Protein AF-A0A5C8EBE5-F1 (afdb_monomer_lite)

Radius of gyration: 22.99 Å; chains: 1; bounding box: 45×21×64 Å

Secondary structure (DSSP, 8-state):
--HHHHHEEEEEETTEEEEEETTEEEEE--HHHHHHHHHHHHHHHHHHHHHHHHHHHHHHHHHHHH-

Structure (mmCIF, N/CA/C/O backbone):
data_AF-A0A5C8EBE5-F1
#
_entry.id   AF-A0A5C8EBE5-F1
#
loop_
_atom_site.group_PDB
_atom_site.id
_atom_site.type_symbol
_atom_site.label_atom_id
_atom_site.label_alt_id
_atom_site.label_comp_id
_atom_site.label_asym_id
_atom_site.label_entity_id
_atom_site.label_seq_id
_atom_site.pdbx_PDB_ins_code
_atom_site.Cartn_x
_atom_site.Cartn_y
_atom_site.Cartn_z
_atom_site.occupancy
_atom_site.B_iso_or_equiv
_atom_site.auth_seq_id
_atom_site.auth_comp_id
_atom_site.auth_asym_id
_atom_site.auth_atom_id
_atom_site.pdbx_PDB_model_num
ATOM 1 N N . MET A 1 1 ? -3.184 -14.141 23.073 1.00 66.75 1 MET A N 1
ATOM 2 C CA . MET A 1 1 ? -3.871 -12.858 22.812 1.00 66.75 1 MET A CA 1
ATOM 3 C C . MET A 1 1 ? -3.736 -12.015 24.066 1.00 66.75 1 MET A C 1
ATOM 5 O O . MET A 1 1 ? -4.114 -12.502 25.125 1.00 66.75 1 MET A O 1
ATOM 9 N N . ASN A 1 2 ? -3.095 -10.844 23.993 1.00 87.19 2 ASN A N 1
ATOM 10 C CA . ASN A 1 2 ? -2.927 -9.983 25.166 1.00 87.19 2 ASN A CA 1
ATOM 11 C C . ASN A 1 2 ? -4.289 -9.356 25.522 1.00 87.19 2 ASN A C 1
ATOM 13 O O . ASN A 1 2 ? -5.074 -9.050 24.624 1.00 87.19 2 ASN A O 1
ATOM 17 N N . ILE A 1 3 ? -4.574 -9.141 26.810 1.00 90.19 3 ILE A N 1
ATOM 18 C CA . ILE A 1 3 ? -5.788 -8.442 27.263 1.00 90.19 3 ILE A CA 1
ATOM 19 C C . ILE A 1 3 ? -5.929 -7.064 26.593 1.00 90.19 3 ILE A C 1
ATOM 21 O O . ILE A 1 3 ? -7.034 -6.638 26.266 1.00 90.19 3 ILE A O 1
ATOM 25 N N . LYS A 1 4 ? -4.800 -6.403 26.300 1.00 89.81 4 LYS A N 1
ATOM 26 C CA . LYS A 1 4 ? -4.769 -5.138 25.559 1.00 89.81 4 LYS A CA 1
ATOM 27 C C . LYS A 1 4 ? -5.3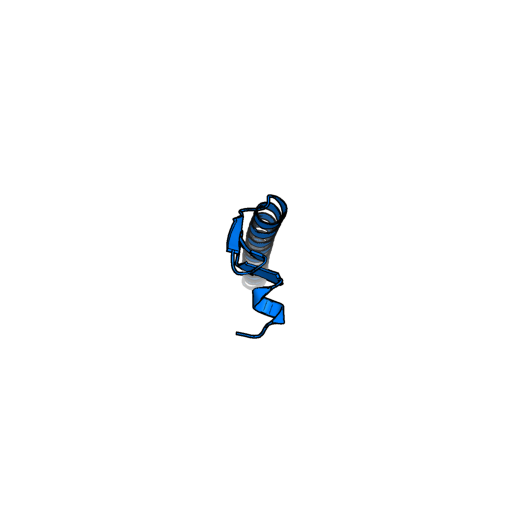37 -5.291 24.148 1.00 89.81 4 LYS A C 1
ATOM 29 O O . LYS A 1 4 ? -6.177 -4.487 23.768 1.00 89.81 4 LYS A O 1
ATOM 34 N N . ASP A 1 5 ? -4.966 -6.352 23.431 1.00 88.50 5 ASP A N 1
ATOM 35 C CA . ASP A 1 5 ? -5.426 -6.606 22.057 1.00 88.50 5 ASP A CA 1
ATOM 36 C C . ASP A 1 5 ? -6.917 -6.962 21.992 1.00 88.50 5 ASP A C 1
ATOM 38 O O . ASP A 1 5 ? -7.575 -6.690 20.983 1.00 88.50 5 ASP A O 1
ATOM 42 N N . PHE A 1 6 ? -7.437 -7.578 23.063 1.00 89.88 6 PHE A N 1
ATOM 43 C CA . PHE A 1 6 ? -8.863 -7.851 23.239 1.00 89.88 6 PHE A CA 1
ATOM 44 C C . PHE A 1 6 ? -9.659 -6.556 23.432 1.00 89.88 6 PHE A C 1
ATOM 46 O O . PHE A 1 6 ? -10.691 -6.380 22.788 1.00 89.88 6 PHE A O 1
ATOM 53 N N . ILE A 1 7 ? -9.179 -5.642 24.284 1.00 94.06 7 ILE A N 1
ATOM 54 C CA . ILE A 1 7 ? -9.830 -4.343 24.507 1.00 94.06 7 ILE A CA 1
ATOM 55 C C . ILE A 1 7 ? -9.761 -3.504 23.234 1.00 94.06 7 ILE A C 1
ATOM 57 O O . ILE A 1 7 ? -10.787 -3.002 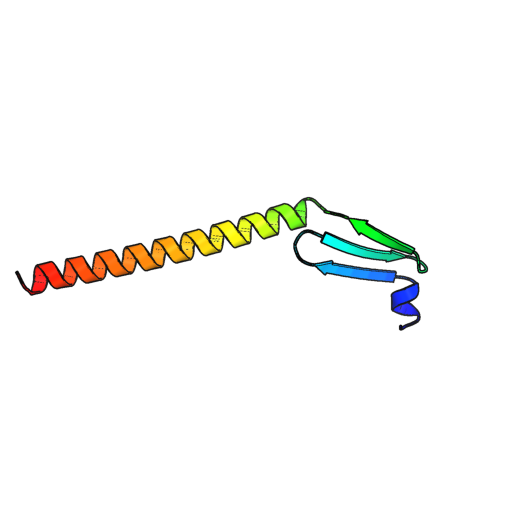22.774 1.00 94.06 7 ILE A O 1
ATOM 61 N N . TYR A 1 8 ? -8.568 -3.370 22.658 1.00 95.75 8 TYR A N 1
ATOM 62 C CA . TYR A 1 8 ? -8.364 -2.628 21.431 1.00 95.75 8 TYR A CA 1
ATOM 63 C C . TYR A 1 8 ? -7.149 -3.126 20.651 1.00 95.75 8 TYR A C 1
ATOM 65 O O . TYR A 1 8 ? -6.028 -3.159 21.151 1.00 95.75 8 TYR A O 1
ATOM 73 N N . SER A 1 9 ? -7.348 -3.409 19.371 1.00 95.69 9 SER A N 1
ATOM 74 C CA . SER A 1 9 ? -6.246 -3.548 18.419 1.00 95.69 9 SER A CA 1
ATOM 75 C C . SER A 1 9 ? -6.611 -2.902 17.093 1.00 95.69 9 SER A C 1
ATOM 77 O O . SER A 1 9 ? -7.782 -2.839 16.718 1.00 95.69 9 SER A O 1
ATOM 79 N N . LYS A 1 10 ? -5.604 -2.401 16.375 1.00 95.75 10 LYS A N 1
ATOM 80 C CA . LYS A 1 10 ? -5.748 -1.828 15.035 1.00 95.75 10 LYS A CA 1
ATOM 81 C C . LYS A 1 10 ? -4.591 -2.311 14.172 1.00 95.75 10 LYS A C 1
ATOM 83 O O . LYS A 1 10 ? -3.436 -2.144 14.551 1.00 95.75 10 LYS A O 1
ATOM 88 N N . LYS A 1 11 ? -4.913 -2.851 13.001 1.00 95.50 11 LYS A N 1
ATOM 89 C CA . LYS A 1 11 ? -3.942 -3.225 11.976 1.00 95.50 11 LYS A CA 1
ATOM 90 C C . LYS A 1 11 ? -4.483 -2.863 10.599 1.00 95.50 11 LYS A C 1
ATOM 92 O O . LYS A 1 11 ? -5.628 -3.192 10.283 1.00 95.50 11 LYS A O 1
ATOM 97 N N . ASP A 1 12 ? -3.649 -2.218 9.799 1.00 95.38 12 ASP A N 1
ATOM 98 C CA . ASP A 1 12 ? -3.934 -1.947 8.394 1.00 95.38 12 ASP A CA 1
ATOM 99 C C . ASP A 1 12 ? -3.263 -3.060 7.555 1.00 95.38 12 ASP A C 1
ATOM 101 O O . ASP A 1 12 ? -2.128 -3.454 7.823 1.00 95.38 12 ASP A O 1
ATOM 105 N N . GLU A 1 13 ? -4.000 -3.645 6.609 1.00 92.31 13 GLU A N 1
ATOM 106 C CA . GLU A 1 13 ? -3.560 -4.718 5.706 1.00 92.31 13 GLU A CA 1
ATOM 107 C C . GLU A 1 13 ? -4.017 -4.379 4.280 1.00 92.31 13 GLU A C 1
ATOM 109 O O . GLU A 1 1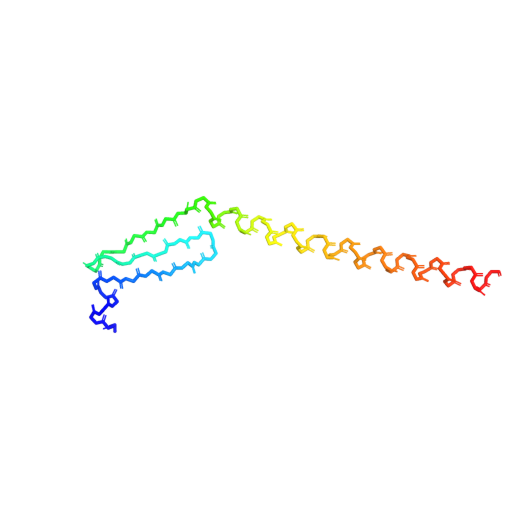3 ? -5.191 -4.546 3.925 1.00 92.31 13 GLU A O 1
ATOM 114 N N . GLY A 1 14 ? -3.092 -3.854 3.473 1.00 90.38 14 GLY A N 1
ATOM 115 C CA . GLY A 1 14 ? -3.415 -3.253 2.180 1.00 90.38 14 GLY A CA 1
ATOM 116 C C . GLY A 1 14 ? -4.444 -2.131 2.345 1.00 90.38 14 GLY A C 1
ATOM 117 O O . GLY A 1 14 ? -4.287 -1.241 3.176 1.00 90.38 14 GLY A O 1
ATOM 118 N N . VAL A 1 15 ? -5.548 -2.213 1.598 1.00 94.88 15 VAL A N 1
ATOM 119 C CA . VAL A 1 15 ? -6.637 -1.217 1.646 1.00 94.88 15 VAL A CA 1
ATOM 120 C C . VAL A 1 15 ? -7.637 -1.436 2.790 1.00 94.88 15 VAL A C 1
ATOM 122 O O . VAL A 1 15 ? -8.622 -0.704 2.912 1.00 94.88 15 VAL A O 1
ATOM 125 N N . TYR A 1 16 ? -7.432 -2.468 3.613 1.00 96.56 16 TYR A N 1
ATOM 126 C CA . TYR A 1 16 ? -8.320 -2.817 4.715 1.00 96.56 16 TYR A CA 1
ATOM 127 C C . TYR A 1 16 ? -7.732 -2.392 6.053 1.00 96.56 16 TYR A C 1
ATOM 129 O O . TYR A 1 16 ? -6.540 -2.507 6.304 1.00 96.56 16 TYR A O 1
ATOM 137 N N . ARG A 1 17 ? -8.611 -2.003 6.969 1.00 96.75 17 ARG A N 1
ATOM 138 C CA . ARG A 1 17 ? -8.302 -1.775 8.375 1.00 96.75 17 ARG A CA 1
ATOM 139 C C . ARG A 1 17 ? -9.107 -2.733 9.230 1.00 96.75 17 ARG A C 1
ATOM 141 O O . ARG A 1 17 ? -10.340 -2.687 9.218 1.00 96.75 17 ARG A O 1
ATOM 148 N N . LYS A 1 18 ? -8.400 -3.574 9.979 1.00 96.94 18 LYS A N 1
ATOM 149 C CA . LYS A 1 18 ? -8.948 -4.505 10.965 1.00 96.94 18 LYS A CA 1
ATOM 150 C C . LYS A 1 18 ? -8.813 -3.868 12.346 1.00 96.94 18 LYS A C 1
ATOM 152 O O . LYS A 1 18 ? -7.719 -3.466 12.741 1.00 96.94 18 LYS A O 1
ATOM 157 N N . ARG A 1 19 ? -9.924 -3.760 13.069 1.00 95.88 19 ARG A N 1
ATOM 158 C CA . ARG A 1 19 ? -9.963 -3.312 14.462 1.00 95.88 19 ARG A CA 1
ATOM 159 C C . ARG A 1 19 ? -10.579 -4.398 15.333 1.00 95.88 19 ARG A C 1
ATOM 161 O O . ARG A 1 19 ? -11.512 -5.063 14.892 1.00 95.88 19 ARG A O 1
ATOM 168 N N . THR A 1 20 ? -10.094 -4.535 16.556 1.00 95.81 20 THR A N 1
ATOM 169 C CA . THR A 1 20 ? -10.810 -5.236 17.627 1.00 95.81 20 THR A CA 1
ATOM 170 C C . THR A 1 20 ? -11.216 -4.194 18.652 1.00 95.81 20 THR A C 1
ATOM 172 O O . THR A 1 20 ? -10.392 -3.351 18.992 1.00 95.81 20 THR A O 1
ATOM 175 N N . ILE A 1 21 ? -12.465 -4.219 19.106 1.00 95.75 21 ILE A N 1
ATOM 176 C CA . ILE A 1 21 ? -12.965 -3.380 20.199 1.00 95.75 21 ILE A CA 1
ATOM 177 C C . ILE A 1 21 ? -13.741 -4.303 21.137 1.00 95.75 21 ILE A C 1
ATOM 179 O O . ILE A 1 21 ? -14.748 -4.868 20.721 1.00 95.75 21 ILE A O 1
ATOM 183 N N . PHE A 1 22 ? -13.256 -4.507 22.364 1.00 95.69 22 PHE A N 1
ATOM 184 C CA . PHE A 1 22 ? -13.839 -5.447 23.339 1.00 95.69 22 PHE A CA 1
ATOM 185 C C . PHE A 1 22 ? -14.162 -6.832 22.742 1.00 95.69 22 PHE A C 1
ATOM 187 O O . PHE A 1 22 ? -15.269 -7.349 22.864 1.00 95.69 22 PHE A O 1
ATOM 194 N N . GLY A 1 23 ? -13.203 -7.420 22.026 1.00 92.00 23 GLY A N 1
ATOM 195 C CA . GLY A 1 23 ? -13.350 -8.720 21.363 1.00 92.00 23 GLY A CA 1
ATOM 196 C C . GLY A 1 23 ? -14.157 -8.705 20.059 1.00 92.00 23 GLY A C 1
ATOM 197 O O . GLY A 1 23 ? -14.124 -9.687 19.320 1.00 92.00 23 GLY A O 1
ATOM 198 N N . ILE A 1 24 ? -14.828 -7.601 19.718 1.00 95.75 24 ILE A N 1
ATOM 199 C CA . ILE A 1 24 ? -15.585 -7.463 18.470 1.00 95.75 24 ILE A CA 1
ATOM 200 C C . ILE A 1 24 ? -14.636 -7.072 17.343 1.00 95.75 24 ILE A C 1
ATOM 202 O O . ILE A 1 24 ? -13.986 -6.026 17.389 1.00 95.75 24 ILE A O 1
ATOM 206 N N . LYS A 1 25 ? -14.587 -7.897 16.297 1.00 95.50 25 LYS A N 1
ATOM 207 C CA . LYS A 1 25 ? -13.771 -7.648 15.108 1.00 95.50 25 LYS A CA 1
ATOM 208 C C . LYS A 1 25 ? -14.542 -6.816 14.084 1.00 95.50 25 LYS A C 1
ATOM 210 O O . LYS A 1 25 ? -15.587 -7.233 13.596 1.00 95.50 25 LYS A O 1
ATOM 215 N N . ILE A 1 26 ? -13.982 -5.673 13.708 1.00 96.00 26 ILE A N 1
ATOM 216 C CA . ILE A 1 26 ? -14.532 -4.743 12.719 1.00 96.00 26 ILE A CA 1
ATOM 217 C C . ILE A 1 26 ? -13.539 -4.627 11.563 1.00 96.00 26 ILE A C 1
ATOM 219 O O . ILE A 1 26 ? -12.350 -4.387 11.775 1.00 96.00 26 ILE A O 1
ATOM 223 N N . ILE A 1 27 ? -14.018 -4.778 10.329 1.00 96.06 27 ILE A N 1
ATOM 224 C CA . ILE A 1 27 ? -13.196 -4.665 9.120 1.00 96.06 27 ILE A CA 1
ATOM 225 C C . ILE A 1 27 ? -13.764 -3.545 8.254 1.00 96.06 27 ILE A C 1
ATOM 227 O O . ILE A 1 27 ? -14.940 -3.555 7.908 1.00 96.06 27 ILE A O 1
ATOM 231 N N . THR A 1 28 ? -12.925 -2.573 7.907 1.00 96.44 28 THR A N 1
ATOM 232 C CA . THR A 1 28 ? -13.309 -1.403 7.100 1.00 96.44 28 THR A CA 1
ATOM 233 C C . THR A 1 28 ? -12.352 -1.207 5.931 1.00 96.44 28 THR A C 1
ATOM 235 O O . THR A 1 28 ? -11.199 -1.619 6.021 1.00 96.44 28 THR A O 1
ATOM 238 N N . LYS A 1 29 ? -12.807 -0.544 4.862 1.00 96.06 29 LYS A N 1
ATOM 239 C CA . LYS A 1 29 ? -11.971 -0.053 3.753 1.00 96.06 29 LYS A CA 1
ATOM 240 C C . LYS A 1 29 ? -11.921 1.477 3.787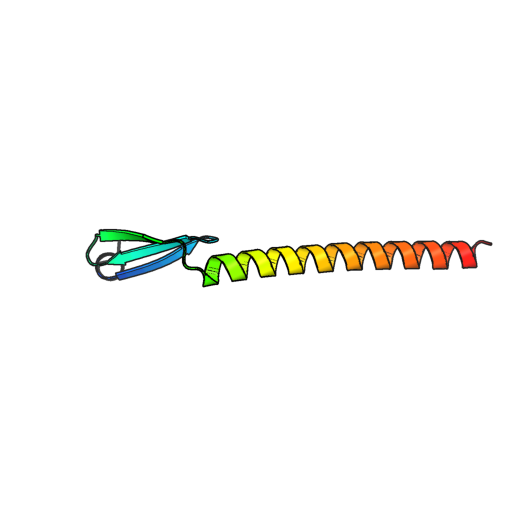 1.00 96.06 29 LYS A C 1
ATOM 242 O O . LYS A 1 29 ? -12.723 2.125 3.113 1.00 96.06 29 LYS A O 1
ATOM 247 N N . PRO A 1 30 ? -11.097 2.075 4.652 1.00 95.62 30 PRO A N 1
ATOM 248 C CA . PRO A 1 30 ? -11.073 3.520 4.794 1.00 95.62 30 PRO A CA 1
ATOM 249 C C . PRO A 1 30 ? -10.436 4.166 3.547 1.00 95.62 30 PRO A C 1
ATOM 251 O O . PRO A 1 30 ? -9.506 3.613 2.955 1.00 95.62 30 PRO A O 1
ATOM 254 N N . LYS A 1 31 ? -10.976 5.311 3.107 1.00 95.19 31 LYS A N 1
ATOM 255 C CA . LYS A 1 31 ? -10.629 5.929 1.812 1.00 95.19 31 LYS A CA 1
ATOM 256 C C . LYS A 1 31 ? -9.150 6.301 1.716 1.00 95.19 31 LYS A C 1
ATOM 258 O O . LYS A 1 31 ? -8.573 6.177 0.643 1.00 95.19 31 LYS A O 1
ATOM 263 N N . GLU A 1 32 ? -8.527 6.693 2.823 1.00 94.75 32 GLU A N 1
ATOM 264 C CA . GLU A 1 32 ? -7.107 7.035 2.852 1.00 94.75 32 GLU A CA 1
ATOM 265 C C . GLU A 1 32 ? -6.204 5.849 2.479 1.00 94.75 32 GLU A C 1
ATOM 267 O O . GLU A 1 32 ? -5.220 6.036 1.775 1.00 94.75 32 GLU A O 1
ATOM 272 N N . LEU A 1 33 ? -6.568 4.617 2.858 1.00 93.69 33 LEU A N 1
ATOM 273 C CA . LEU A 1 33 ? -5.779 3.435 2.494 1.00 93.69 33 LEU A CA 1
ATOM 274 C C . LEU A 1 33 ? -5.929 3.080 1.011 1.00 93.69 33 LEU A C 1
ATOM 276 O O . LEU A 1 33 ? -4.989 2.576 0.403 1.00 93.69 33 LEU A O 1
ATOM 280 N N . LEU A 1 34 ? -7.091 3.370 0.415 1.00 93.19 34 LEU A N 1
ATOM 281 C CA . LEU A 1 34 ? -7.289 3.235 -1.030 1.00 93.19 34 LEU A CA 1
ATOM 282 C C . LEU A 1 34 ? -6.407 4.226 -1.795 1.00 93.19 34 LEU A C 1
ATOM 284 O O . LEU A 1 34 ? -5.738 3.835 -2.747 1.00 93.19 34 LEU A O 1
ATOM 288 N N . ILE A 1 35 ? -6.385 5.488 -1.357 1.00 94.50 35 ILE A N 1
ATOM 289 C CA . ILE A 1 35 ? -5.573 6.542 -1.978 1.00 94.50 35 ILE A CA 1
ATOM 290 C C . ILE A 1 35 ? -4.085 6.200 -1.868 1.00 94.50 35 ILE A C 1
ATOM 292 O O . ILE A 1 35 ? -3.382 6.253 -2.872 1.00 94.50 35 ILE A O 1
ATOM 296 N N . ASN A 1 36 ? -3.617 5.781 -0.689 1.00 93.81 36 ASN A N 1
ATOM 297 C CA . ASN A 1 36 ? -2.219 5.393 -0.491 1.00 93.81 36 ASN A CA 1
ATOM 298 C C . ASN A 1 36 ? -1.808 4.251 -1.431 1.00 93.81 36 ASN A C 1
ATOM 300 O O . ASN A 1 36 ? -0.787 4.353 -2.101 1.00 93.81 36 ASN A O 1
ATOM 304 N N . SER A 1 37 ? -2.642 3.214 -1.555 1.00 92.00 37 SER A N 1
ATOM 305 C CA . SER A 1 37 ? -2.374 2.101 -2.472 1.00 92.00 37 SER A CA 1
ATOM 306 C C . SER A 1 37 ? -2.320 2.548 -3.939 1.00 92.00 37 SER A C 1
ATOM 308 O O . SER A 1 37 ? -1.487 2.067 -4.703 1.00 92.00 37 SER A O 1
ATOM 310 N N . GLN A 1 38 ? -3.173 3.490 -4.353 1.00 94.56 38 GLN A N 1
ATOM 311 C CA . GLN A 1 38 ? -3.119 4.048 -5.707 1.00 94.56 38 GLN A CA 1
ATOM 312 C C . GLN A 1 38 ? -1.859 4.890 -5.939 1.00 94.56 38 GLN A C 1
ATOM 314 O O . GLN A 1 38 ? -1.273 4.812 -7.018 1.00 94.56 38 GLN A O 1
ATOM 319 N N . LEU A 1 39 ? -1.427 5.662 -4.938 1.00 95.56 39 LEU A N 1
ATOM 320 C CA . LEU A 1 39 ? -0.196 6.450 -5.005 1.00 95.56 39 LEU A CA 1
ATOM 321 C C . LEU A 1 39 ? 1.045 5.561 -5.119 1.00 95.56 39 LEU A C 1
ATOM 323 O O . LEU A 1 39 ? 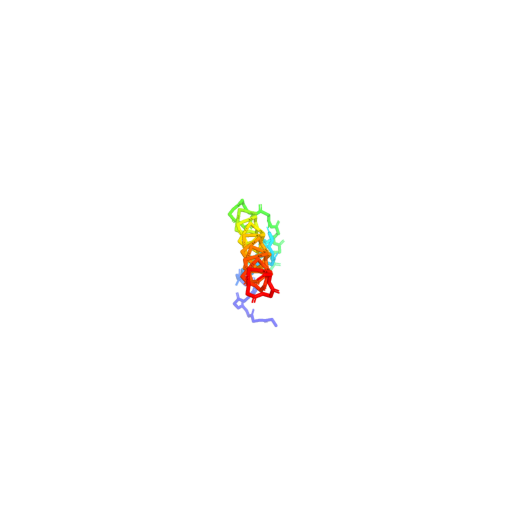1.909 5.853 -5.942 1.00 95.56 39 LEU A O 1
ATOM 327 N N . GLU A 1 40 ? 1.111 4.461 -4.366 1.00 94.69 40 GLU A N 1
ATOM 328 C CA . GLU A 1 40 ? 2.186 3.465 -4.482 1.00 94.69 40 GLU A CA 1
ATOM 329 C C . GLU A 1 40 ? 2.260 2.891 -5.904 1.00 94.69 40 GLU A C 1
ATOM 331 O O . GLU A 1 40 ? 3.318 2.923 -6.530 1.00 94.69 40 GLU A O 1
ATOM 336 N N . LEU A 1 41 ? 1.121 2.483 -6.476 1.00 95.69 41 LEU A N 1
ATOM 337 C CA . LEU A 1 41 ? 1.061 1.976 -7.853 1.00 95.69 41 LEU A CA 1
ATOM 338 C C . LEU A 1 41 ? 1.478 3.024 -8.894 1.00 95.69 41 LEU A C 1
ATOM 340 O O . LEU A 1 41 ? 2.102 2.695 -9.904 1.00 95.69 41 LEU A O 1
ATOM 344 N N . MET A 1 42 ? 1.106 4.290 -8.691 1.00 97.25 42 MET A N 1
ATOM 345 C CA . MET A 1 42 ? 1.544 5.379 -9.566 1.00 97.25 42 MET A CA 1
ATOM 346 C C . MET A 1 42 ? 3.053 5.600 -9.465 1.00 97.25 42 MET A C 1
ATOM 348 O O . MET A 1 42 ? 3.704 5.796 -10.490 1.00 97.25 42 MET A O 1
ATOM 352 N N . HIS A 1 43 ? 3.606 5.537 -8.255 1.00 97.62 43 HIS A N 1
ATOM 353 C CA . HIS A 1 43 ? 5.036 5.687 -8.023 1.00 97.62 43 HIS A CA 1
ATOM 354 C C . HIS A 1 43 ? 5.840 4.575 -8.708 1.00 97.62 43 HIS A C 1
ATOM 356 O O . HIS A 1 43 ? 6.774 4.873 -9.451 1.00 97.62 43 HIS A O 1
ATOM 362 N N . GLU A 1 44 ? 5.426 3.314 -8.562 1.00 97.75 44 GLU A N 1
ATOM 363 C CA . GLU A 1 44 ? 6.063 2.181 -9.248 1.00 97.75 44 GLU A CA 1
ATOM 364 C C . GLU A 1 44 ? 6.049 2.342 -10.772 1.00 97.75 44 GLU A C 1
ATOM 366 O O . GLU A 1 44 ? 7.058 2.107 -11.437 1.00 97.75 44 GLU A O 1
ATOM 371 N N . LYS A 1 45 ? 4.929 2.800 -11.343 1.00 98.12 45 LYS A N 1
ATOM 372 C CA . LYS A 1 45 ? 4.837 3.061 -12.787 1.00 98.12 45 LYS A CA 1
ATOM 373 C 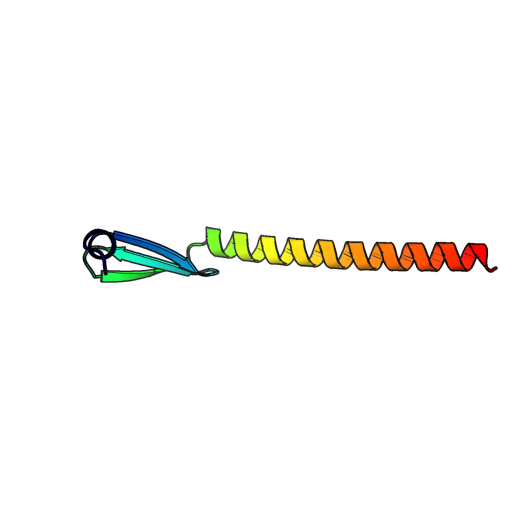C . LYS A 1 45 ? 5.791 4.159 -13.244 1.00 98.12 45 LYS A C 1
ATOM 375 O O . LYS A 1 45 ? 6.374 4.034 -14.317 1.00 98.12 45 LYS A O 1
ATOM 380 N N . ILE A 1 46 ? 5.950 5.223 -12.457 1.00 98.31 46 ILE A N 1
ATOM 381 C CA . ILE A 1 46 ? 6.896 6.302 -12.767 1.00 98.31 46 ILE A CA 1
ATOM 382 C C . ILE A 1 46 ? 8.331 5.764 -12.773 1.00 98.31 46 ILE A C 1
ATOM 384 O O . ILE A 1 46 ? 9.075 6.062 -13.704 1.00 98.31 46 ILE A O 1
ATOM 388 N N . LEU A 1 47 ? 8.700 4.932 -11.794 1.00 98.38 47 LEU A N 1
ATOM 389 C CA . LEU A 1 47 ? 10.021 4.296 -11.754 1.00 98.38 47 LEU A CA 1
ATOM 390 C C . LEU A 1 47 ? 10.266 3.430 -12.998 1.00 98.38 47 LEU A C 1
ATOM 392 O O . LEU A 1 47 ? 11.269 3.614 -13.679 1.00 98.38 47 LEU A O 1
ATOM 396 N N . GLN A 1 48 ? 9.301 2.586 -13.374 1.00 98.12 48 GLN A N 1
ATOM 397 C CA . GLN A 1 48 ? 9.405 1.760 -14.584 1.00 98.12 48 GLN A CA 1
ATOM 398 C C . GLN A 1 48 ? 9.557 2.592 -15.865 1.00 98.12 48 GLN A C 1
ATOM 400 O O . GLN A 1 48 ? 10.276 2.200 -16.783 1.00 98.12 48 GLN A O 1
ATOM 405 N N . ILE A 1 49 ? 8.865 3.731 -15.961 1.00 98.31 49 ILE A N 1
ATOM 406 C CA . ILE A 1 49 ? 9.004 4.643 -17.103 1.00 98.31 49 ILE A CA 1
ATOM 407 C C . ILE A 1 49 ? 10.410 5.248 -17.133 1.00 98.31 49 ILE A C 1
ATOM 409 O O . ILE A 1 49 ? 11.023 5.273 -18.199 1.00 98.31 49 ILE A O 1
ATOM 413 N N . ASN A 1 50 ? 10.929 5.692 -15.986 1.00 98.12 50 ASN A N 1
ATOM 414 C CA . ASN A 1 50 ? 12.274 6.256 -15.890 1.00 98.12 50 ASN A CA 1
ATOM 415 C C . ASN A 1 50 ? 13.349 5.245 -16.300 1.00 98.12 50 ASN A C 1
ATOM 417 O O . ASN A 1 50 ? 14.224 5.585 -17.093 1.00 98.12 50 ASN A O 1
ATOM 421 N N . ASP A 1 51 ? 13.246 3.997 -15.846 1.00 98.38 51 ASP A N 1
ATOM 422 C CA . ASP A 1 51 ? 14.196 2.943 -16.219 1.00 98.38 51 ASP A CA 1
ATOM 423 C C . ASP A 1 51 ? 14.191 2.691 -17.733 1.00 98.38 51 ASP A C 1
ATOM 425 O O . ASP A 1 51 ? 15.242 2.582 -18.369 1.00 98.38 51 ASP A O 1
ATOM 429 N N . ARG A 1 52 ? 12.999 2.667 -18.344 1.00 98.19 52 ARG A N 1
ATOM 430 C CA . ARG A 1 52 ? 12.865 2.521 -19.801 1.00 98.19 52 ARG A CA 1
ATOM 431 C C . ARG A 1 52 ? 13.451 3.711 -20.554 1.00 98.19 52 ARG A C 1
ATOM 433 O O . ARG A 1 52 ? 14.080 3.502 -21.586 1.00 98.19 52 ARG A O 1
ATOM 440 N N . LEU A 1 53 ? 13.251 4.934 -20.063 1.00 98.19 53 LEU A N 1
ATOM 441 C CA . LEU A 1 53 ? 13.829 6.135 -20.669 1.00 98.19 53 LEU A CA 1
ATOM 442 C C . LEU A 1 53 ? 15.357 6.103 -20.614 1.00 98.19 53 LEU A C 1
ATOM 444 O O . LEU A 1 53 ? 15.991 6.345 -21.638 1.00 98.19 53 LEU A O 1
ATOM 448 N N . ASN A 1 54 ? 15.939 5.736 -19.471 1.00 97.94 54 ASN A N 1
ATOM 449 C CA . ASN A 1 54 ? 17.389 5.609 -19.326 1.00 97.94 54 ASN A CA 1
ATOM 450 C C . ASN A 1 54 ? 17.964 4.584 -20.310 1.00 97.94 54 ASN A C 1
ATOM 452 O O . ASN A 1 54 ? 18.911 4.892 -21.025 1.00 97.94 54 ASN A O 1
ATOM 456 N N . SER A 1 55 ? 17.331 3.415 -20.437 1.00 97.56 55 SER A N 1
ATOM 457 C CA . SER A 1 55 ? 17.757 2.401 -21.408 1.00 97.56 55 SER A CA 1
ATOM 458 C C . SER A 1 55 ? 17.692 2.901 -22.859 1.00 97.56 55 SER A C 1
ATOM 460 O O . SER A 1 55 ? 18.581 2.615 -23.658 1.00 97.56 55 SER A O 1
ATOM 462 N N . VAL A 1 56 ? 16.658 3.667 -23.224 1.00 97.75 56 VAL A N 1
ATOM 463 C CA . VAL A 1 56 ? 16.554 4.260 -24.568 1.00 97.75 56 VAL A CA 1
ATOM 464 C C . VAL A 1 56 ? 17.666 5.282 -24.813 1.00 97.75 56 VAL A C 1
ATOM 466 O O . VAL A 1 56 ? 18.241 5.288 -25.900 1.00 97.75 56 VAL A O 1
ATOM 469 N N . LEU A 1 57 ? 17.981 6.116 -23.819 1.00 96.94 57 LEU A N 1
ATOM 470 C CA . LEU A 1 57 ? 19.061 7.101 -23.912 1.00 96.94 57 LEU A CA 1
ATOM 471 C C . LEU A 1 57 ? 20.426 6.424 -24.075 1.00 96.94 57 LEU A C 1
ATOM 473 O O . LEU A 1 57 ? 21.176 6.794 -24.972 1.00 96.94 57 LEU A O 1
ATOM 477 N N . GLU A 1 58 ? 20.710 5.384 -23.290 1.00 96.00 58 GLU A N 1
ATOM 478 C CA . GLU A 1 58 ? 21.946 4.601 -23.416 1.00 96.00 58 GLU A CA 1
ATOM 479 C C . GLU A 1 58 ? 22.090 3.973 -24.809 1.00 96.00 58 GLU A C 1
ATOM 481 O O . GLU A 1 58 ? 23.156 4.039 -25.422 1.00 96.00 58 GLU A O 1
ATOM 486 N N . ASN A 1 59 ? 21.009 3.405 -25.350 1.00 95.88 59 ASN A N 1
ATOM 487 C CA . ASN A 1 59 ? 21.018 2.836 -26.699 1.00 95.88 59 ASN A CA 1
ATOM 488 C C . ASN A 1 59 ? 21.290 3.898 -27.774 1.00 95.88 59 ASN A C 1
ATOM 490 O O . ASN A 1 59 ? 22.010 3.630 -28.735 1.00 95.88 59 ASN A O 1
ATOM 494 N N . TYR A 1 60 ? 20.724 5.095 -27.619 1.00 96.00 60 TYR A N 1
ATOM 495 C CA . TYR A 1 60 ? 20.954 6.205 -28.540 1.00 96.00 60 TYR A CA 1
ATOM 496 C C . TYR A 1 60 ? 22.402 6.709 -28.482 1.00 96.00 60 TYR A C 1
ATOM 498 O O . TYR A 1 60 ? 23.024 6.910 -29.526 1.00 96.00 60 TYR A O 1
ATOM 506 N N . ASP A 1 61 ? 22.965 6.846 -27.279 1.00 95.50 61 ASP A N 1
ATOM 507 C CA . ASP A 1 61 ? 24.365 7.231 -27.091 1.00 95.50 61 ASP A CA 1
ATOM 508 C C . ASP A 1 61 ? 25.323 6.216 -27.729 1.00 95.50 61 ASP A C 1
ATOM 510 O O . ASP A 1 61 ? 26.300 6.607 -28.371 1.00 95.50 61 ASP A O 1
ATOM 514 N N . ASN A 1 62 ? 25.035 4.917 -27.602 1.00 94.19 62 ASN A N 1
ATOM 515 C CA . ASN A 1 62 ? 25.817 3.863 -28.252 1.00 94.19 62 ASN A CA 1
ATOM 516 C C . ASN A 1 62 ? 25.712 3.937 -29.781 1.00 94.19 62 ASN A C 1
ATOM 518 O O . ASN A 1 62 ? 26.733 3.874 -30.460 1.00 94.19 62 ASN A O 1
ATOM 522 N N . PHE A 1 63 ? 24.508 4.154 -30.322 1.00 94.06 63 PHE A N 1
ATOM 523 C CA . PHE A 1 63 ? 24.302 4.309 -31.764 1.00 94.06 63 PHE A CA 1
ATOM 524 C C . PHE A 1 63 ? 25.114 5.474 -32.351 1.00 94.06 63 PHE A C 1
ATOM 526 O O . PHE A 1 63 ? 25.733 5.316 -33.397 1.00 94.06 63 PHE A O 1
ATOM 533 N N . ILE A 1 64 ? 25.158 6.626 -31.670 1.00 94.69 64 ILE A N 1
ATOM 534 C CA . ILE A 1 64 ? 25.979 7.767 -32.109 1.00 94.69 64 ILE A CA 1
ATOM 535 C C . ILE A 1 64 ? 27.474 7.434 -32.076 1.00 94.69 64 ILE A C 1
ATOM 537 O O . ILE A 1 64 ? 28.219 7.904 -32.928 1.00 94.69 64 ILE A O 1
ATOM 541 N N . ARG A 1 65 ? 27.933 6.677 -31.074 1.00 89.50 65 ARG A N 1
ATOM 542 C CA . ARG A 1 65 ? 29.358 6.349 -30.913 1.00 89.50 65 ARG A CA 1
ATOM 543 C C . ARG A 1 65 ? 29.863 5.318 -31.919 1.00 89.50 65 ARG A C 1
ATOM 545 O O . ARG A 1 65 ? 31.054 5.319 -32.211 1.00 89.50 65 ARG A O 1
ATOM 552 N N . GLU A 1 66 ? 28.992 4.429 -32.384 1.00 82.69 66 GLU A N 1
ATOM 553 C CA . GLU A 1 66 ? 29.329 3.364 -33.336 1.00 82.69 66 GLU A CA 1
ATOM 554 C C . GLU A 1 66 ? 29.084 3.749 -34.810 1.00 82.69 66 GLU A C 1
ATOM 556 O O . GLU A 1 66 ? 29.540 3.024 -35.697 1.00 82.69 66 GLU A O 1
ATOM 561 N N . GLY A 1 67 ? 28.368 4.852 -35.069 1.00 59.62 67 GLY A N 1
ATOM 562 C CA . GLY A 1 67 ? 28.002 5.349 -36.405 1.00 59.62 67 GLY A CA 1
ATOM 563 C C . GLY A 1 67 ? 28.958 6.356 -37.037 1.00 59.62 67 GLY A C 1
ATOM 564 O O . GLY A 1 67 ? 29.819 6.927 -36.331 1.00 59.62 67 GLY A O 1
#

Foldseek 3Di:
DDPVQLCWDWDDDQQWIWMHHNNDIDIDRDVVSVVVNVVVVVVVVVVVVVVVVVVVVVVVVVVVVVD

Organism: NCBI:txid29522

Sequence (67 aa):
MNIKDFIYSKKDEGVYRKRTIFGIKIITKPKELLINSQLELMHEKILQINDRLNSVLENYDNFIREG

pLDDT: mean 94.05, std 6.2, range [59.62, 98.38]